Protein AF-A0A6A7C8W8-F1 (afdb_monomer_lite)

pLDDT: mean 82.22, std 13.43, range [41.53, 97.44]

Secondary structure (DSSP, 8-state):
--HHHHHHHHHHHHHHTS----------EEEEEPTTS-EEEEEE--TT---TTSTT--S-TT---SS-GGGT-SS--TT--SS-GGGSS-----TTSPPP---TT-EEEEE----------

Radius of gyration: 21.2 Å; chains: 1; bounding box: 45×36×61 Å

Sequence (121 aa):
MFSNVKALAFVSGLLRLAGPAFGYSLIDEFQVIGSNGSYIGDRSFSRGYVARIDPSFNGFSVNYQVPAGESGRIQIYSSDLLCHPSQHASNYTNPSYPMLQAQSGSCVAMKHLENGHVTMP

InterPro domains:
  IPR055915 Domain of unknown function DUF7492 [PF24320] (23-121)

Structure (mmCIF, N/CA/C/O backbone):
data_AF-A0A6A7C8W8-F1
#
_entry.id   AF-A0A6A7C8W8-F1
#
loop_
_atom_site.group_PDB
_atom_site.id
_atom_site.type_symbol
_atom_site.label_atom_id
_atom_site.label_alt_id
_atom_site.label_comp_id
_atom_site.label_asym_id
_atom_site.label_entity_id
_atom_site.label_seq_id
_atom_site.pdbx_PDB_ins_code
_atom_site.Cartn_x
_atom_site.Cartn_y
_atom_site.Cartn_z
_atom_site.occupancy
_atom_site.B_iso_or_equiv
_atom_site.auth_seq_id
_atom_site.auth_comp_id
_atom_site.auth_asym_id
_atom_site.auth_atom_id
_atom_site.pdbx_PDB_model_num
ATOM 1 N N . MET A 1 1 ? -34.245 -19.521 -41.569 1.00 51.06 1 MET A N 1
ATOM 2 C CA . MET A 1 1 ? -33.373 -20.199 -40.579 1.00 51.06 1 MET A CA 1
ATOM 3 C C . MET A 1 1 ? -31.905 -19.718 -40.577 1.00 51.06 1 MET A C 1
ATOM 5 O O . MET A 1 1 ? -31.193 -20.033 -39.638 1.00 51.06 1 MET A O 1
ATOM 9 N N . PHE A 1 2 ? -31.447 -18.902 -41.546 1.00 52.72 2 PHE A N 1
ATOM 10 C CA . PHE A 1 2 ? -30.033 -18.477 -41.685 1.00 52.72 2 PHE A CA 1
ATOM 11 C C . PHE A 1 2 ? -29.627 -17.161 -40.979 1.00 52.72 2 PHE A C 1
ATOM 13 O O . PHE A 1 2 ? -28.448 -16.817 -40.966 1.00 52.72 2 PHE A O 1
ATOM 20 N N . SER A 1 3 ? -30.573 -16.406 -40.408 1.00 63.66 3 SER A N 1
ATOM 21 C CA . SER A 1 3 ? -30.304 -15.081 -39.810 1.00 63.66 3 SER A CA 1
ATOM 22 C C . SER A 1 3 ? -29.621 -15.176 -38.436 1.00 63.66 3 SER A C 1
ATOM 24 O O . SER A 1 3 ? -28.643 -14.476 -38.175 1.00 63.66 3 SER A O 1
ATOM 26 N N . ASN A 1 4 ? -30.048 -16.129 -37.603 1.00 64.38 4 ASN A N 1
ATOM 27 C CA . ASN A 1 4 ? -29.568 -16.254 -36.223 1.00 64.38 4 ASN A CA 1
ATOM 28 C C . ASN A 1 4 ? -28.097 -16.690 -36.134 1.00 64.38 4 ASN A C 1
ATOM 30 O O . ASN A 1 4 ? -27.386 -16.254 -35.237 1.00 64.38 4 ASN A O 1
ATOM 34 N N . VAL A 1 5 ? -27.612 -17.495 -37.086 1.00 70.44 5 VAL A N 1
ATOM 35 C CA . VAL A 1 5 ? -26.221 -17.988 -37.092 1.00 70.44 5 VAL A CA 1
ATOM 36 C C . VAL A 1 5 ? -25.227 -16.860 -37.392 1.00 70.44 5 VAL A C 1
ATOM 38 O O . VAL A 1 5 ? -24.181 -16.770 -36.755 1.00 70.44 5 VAL A O 1
ATOM 41 N N . LYS A 1 6 ? -25.567 -15.956 -38.321 1.00 74.12 6 LYS A N 1
ATOM 42 C CA . LYS A 1 6 ? -24.724 -14.798 -38.660 1.00 74.12 6 LYS A CA 1
ATOM 43 C C . LYS A 1 6 ? -24.695 -13.767 -37.532 1.00 74.12 6 LYS A C 1
ATOM 45 O O . LYS A 1 6 ? -23.632 -13.236 -37.228 1.00 74.12 6 LYS A O 1
ATOM 50 N N . ALA A 1 7 ? -25.840 -13.534 -36.891 1.00 74.81 7 ALA A N 1
ATOM 51 C CA . ALA A 1 7 ? -25.926 -12.673 -35.717 1.00 74.81 7 ALA A CA 1
ATOM 52 C C . ALA A 1 7 ? -25.083 -13.224 -34.554 1.00 74.81 7 ALA A C 1
ATOM 54 O O . ALA A 1 7 ? -24.310 -12.483 -33.952 1.00 74.81 7 ALA A O 1
ATOM 55 N N . LEU A 1 8 ? -25.151 -14.535 -34.295 1.00 76.31 8 LEU A N 1
ATOM 56 C CA . LEU A 1 8 ? -24.371 -15.182 -33.238 1.00 76.31 8 LEU A CA 1
ATOM 57 C C . LEU A 1 8 ? -22.857 -15.120 -33.509 1.00 76.31 8 LEU A C 1
ATOM 59 O O . LEU A 1 8 ? -22.081 -14.836 -32.599 1.00 76.31 8 LEU A O 1
ATOM 63 N N . ALA A 1 9 ? -22.435 -15.325 -34.761 1.00 79.25 9 ALA A N 1
ATOM 64 C CA . ALA A 1 9 ? -21.031 -15.214 -35.159 1.00 79.25 9 ALA A CA 1
ATOM 65 C C . ALA A 1 9 ? -20.494 -13.779 -35.012 1.00 79.25 9 ALA A C 1
ATOM 67 O O . ALA A 1 9 ? -19.377 -13.587 -34.533 1.00 79.25 9 ALA A O 1
ATOM 68 N N . PHE A 1 10 ? -21.297 -12.772 -35.368 1.00 81.44 10 PHE A N 1
ATOM 69 C CA . PHE A 1 10 ? -20.933 -11.363 -35.218 1.00 81.44 10 PHE A CA 1
ATOM 70 C C . PHE A 1 10 ? -20.806 -10.955 -33.742 1.00 81.44 10 PHE A C 1
ATOM 72 O O . PHE A 1 10 ? -19.804 -10.360 -33.350 1.00 81.44 10 PHE A O 1
ATOM 79 N N . VAL A 1 11 ? -21.766 -11.354 -32.900 1.00 81.81 11 VAL A N 1
ATOM 80 C CA . VAL A 1 11 ? -21.725 -11.108 -31.447 1.00 81.81 11 VAL A CA 1
ATOM 81 C C . VAL A 1 11 ? -20.539 -11.824 -30.795 1.00 81.81 11 VAL A C 1
ATOM 83 O O . VAL A 1 11 ? -19.827 -11.226 -29.990 1.00 81.81 11 VAL A O 1
ATOM 86 N N . SER A 1 12 ? -20.261 -13.075 -31.179 1.00 77.88 12 SER A N 1
ATOM 87 C CA . SER A 1 12 ? -19.091 -13.800 -30.674 1.00 77.88 12 SER A CA 1
ATOM 88 C C . SER A 1 12 ? -17.768 -13.171 -31.125 1.00 77.88 12 SER A C 1
ATOM 90 O O . SER A 1 12 ? -16.796 -13.243 -30.377 1.00 77.88 12 SER A O 1
ATOM 92 N N . GLY A 1 13 ? -17.712 -12.571 -32.319 1.00 81.81 13 GLY A N 1
ATOM 93 C CA . GLY A 1 13 ? -16.548 -11.825 -32.799 1.00 81.81 13 GLY A CA 1
ATOM 94 C C . GLY A 1 13 ? -16.310 -10.541 -32.004 1.00 81.81 13 GLY A C 1
ATOM 95 O O . GLY A 1 13 ? -15.185 -10.287 -31.584 1.00 81.81 13 GLY A O 1
ATOM 96 N N . LEU A 1 14 ? -17.375 -9.784 -31.720 1.00 79.25 14 LEU A N 1
ATOM 97 C CA . LEU A 1 14 ? -17.309 -8.576 -30.890 1.00 79.25 14 LEU A CA 1
ATOM 98 C C . LEU A 1 14 ? -16.852 -8.876 -29.458 1.00 79.25 14 LEU A C 1
ATOM 100 O O . LEU A 1 14 ? -16.035 -8.141 -28.913 1.00 79.25 14 LEU A O 1
ATOM 104 N N . LEU A 1 15 ? -17.314 -9.980 -28.864 1.00 74.75 15 LEU A N 1
ATOM 105 C CA . LEU A 1 15 ? -16.935 -10.347 -27.497 1.00 74.75 15 LEU A CA 1
ATOM 106 C C . LEU A 1 15 ? -15.448 -10.725 -27.367 1.00 74.75 15 LEU A C 1
ATOM 108 O O . LEU A 1 15 ? -14.865 -10.536 -26.308 1.00 74.75 15 LEU A O 1
ATOM 112 N N . ARG A 1 16 ? -14.808 -11.202 -28.444 1.00 73.06 16 ARG A N 1
ATOM 113 C CA . ARG A 1 16 ? -13.362 -11.501 -28.460 1.00 73.06 16 ARG A CA 1
ATOM 114 C C . ARG A 1 16 ? -12.476 -10.254 -28.519 1.00 73.06 16 ARG A C 1
ATOM 116 O O . ARG A 1 16 ? -11.290 -10.363 -28.233 1.00 73.06 16 ARG A O 1
ATOM 123 N N . LEU A 1 17 ? -13.028 -9.097 -28.891 1.00 76.56 17 LEU A N 1
ATOM 124 C CA . LEU A 1 17 ? -12.310 -7.815 -28.876 1.00 76.56 17 LEU A CA 1
ATOM 125 C C . LEU A 1 17 ? -12.242 -7.205 -27.468 1.00 76.56 17 LEU A C 1
ATOM 127 O O . LEU A 1 17 ? -11.418 -6.326 -27.225 1.00 76.56 17 LEU A O 1
ATOM 131 N N . ALA A 1 18 ? -13.072 -7.677 -26.535 1.00 68.62 18 ALA A N 1
ATOM 132 C CA . ALA A 1 18 ? -12.935 -7.353 -25.124 1.00 68.62 18 ALA A CA 1
ATOM 133 C C . ALA A 1 18 ? -11.774 -8.180 -24.543 1.00 68.62 18 ALA A C 1
ATOM 135 O O . ALA A 1 18 ? -11.955 -9.317 -24.111 1.00 68.62 18 ALA A O 1
ATOM 136 N N . GLY A 1 19 ? -10.558 -7.633 -24.600 1.00 67.12 19 GLY A N 1
ATOM 137 C CA . GLY A 1 19 ? -9.393 -8.219 -23.937 1.00 67.12 19 GLY A CA 1
ATOM 138 C C . GLY A 1 19 ? -9.586 -8.322 -22.413 1.00 67.12 19 GLY A C 1
ATOM 139 O O . GLY A 1 19 ? -10.455 -7.651 -21.850 1.00 67.12 19 GLY A O 1
ATOM 140 N N . PRO A 1 20 ? -8.798 -9.161 -21.722 1.00 60.56 20 PRO A N 1
ATOM 141 C CA . PRO A 1 20 ? -8.868 -9.268 -20.270 1.00 60.56 20 PRO A CA 1
ATOM 142 C C . PRO A 1 20 ? -8.454 -7.948 -19.602 1.00 60.56 20 PRO A C 1
ATOM 144 O O . PRO A 1 20 ? -7.421 -7.373 -19.939 1.00 60.56 20 PRO A O 1
ATOM 147 N N . ALA A 1 21 ? -9.244 -7.487 -18.629 1.00 56.38 21 ALA A N 1
ATOM 148 C CA . ALA A 1 21 ? -8.878 -6.373 -17.761 1.00 56.38 21 ALA A CA 1
ATOM 149 C C . ALA A 1 21 ? -8.251 -6.919 -16.469 1.00 56.38 21 ALA A C 1
ATOM 151 O O . ALA A 1 21 ? -8.931 -7.565 -15.672 1.00 56.38 21 ALA A O 1
ATOM 152 N N . PHE A 1 22 ? -6.957 -6.672 -16.264 1.00 56.72 22 PHE A N 1
ATOM 153 C CA . PHE A 1 22 ? -6.237 -7.058 -15.049 1.00 56.72 22 PHE A CA 1
ATOM 154 C C . PHE A 1 22 ? -6.086 -5.861 -14.110 1.00 56.72 22 PHE A C 1
ATOM 156 O O . PHE A 1 22 ? -5.253 -4.985 -14.324 1.00 56.72 22 PHE A O 1
ATOM 163 N N . GLY A 1 23 ? -6.915 -5.809 -13.069 1.00 53.62 23 GLY A N 1
ATOM 164 C CA . GLY A 1 23 ? -6.821 -4.776 -12.042 1.00 53.62 23 GLY A CA 1
ATOM 165 C C . GLY A 1 23 ? -5.700 -5.075 -11.052 1.00 53.62 23 GLY A C 1
ATOM 166 O O . GLY A 1 23 ? -5.592 -6.194 -10.554 1.00 53.62 23 GLY A O 1
ATOM 167 N N . TYR A 1 24 ? -4.908 -4.060 -10.729 1.00 61.28 24 TYR A N 1
ATOM 168 C CA . TYR A 1 24 ? -4.072 -4.048 -9.537 1.00 61.28 24 TYR A CA 1
ATOM 169 C C . TYR A 1 24 ? -4.615 -2.991 -8.576 1.00 61.28 24 TYR A C 1
ATOM 171 O O . TYR A 1 24 ? -5.107 -1.940 -8.989 1.00 61.28 24 TYR A O 1
ATOM 179 N N . SER A 1 25 ? -4.563 -3.292 -7.285 1.00 59.78 25 SER A N 1
ATOM 180 C CA . SER A 1 25 ? -4.993 -2.388 -6.223 1.00 59.78 25 SER A CA 1
ATOM 181 C C . SER A 1 25 ? -3.804 -2.093 -5.324 1.00 59.78 25 SER A C 1
ATOM 183 O O . SER A 1 25 ? -3.231 -3.011 -4.736 1.00 59.78 25 SER A O 1
ATOM 185 N N . LEU A 1 26 ? -3.447 -0.819 -5.208 1.00 72.94 26 LEU A N 1
ATOM 186 C CA . LEU A 1 26 ? -2.480 -0.333 -4.232 1.00 72.94 26 LEU A CA 1
ATOM 187 C C . LEU A 1 26 ? -3.252 0.376 -3.124 1.00 72.94 26 LEU A C 1
ATOM 189 O O . LEU A 1 26 ? -4.052 1.270 -3.399 1.00 72.94 26 LEU A O 1
ATOM 193 N N . ILE A 1 27 ? -3.042 -0.053 -1.882 1.00 81.19 27 ILE A N 1
ATOM 194 C CA . ILE A 1 27 ? -3.572 0.668 -0.728 1.00 81.19 27 ILE A CA 1
ATOM 195 C C . ILE A 1 27 ? -2.606 1.809 -0.437 1.00 81.19 27 ILE A C 1
ATOM 197 O O . ILE A 1 27 ? -1.453 1.569 -0.079 1.00 81.19 27 ILE A O 1
ATOM 201 N N . ASP A 1 28 ? -3.078 3.039 -0.588 1.00 85.31 28 ASP A N 1
ATOM 202 C CA . ASP A 1 28 ? -2.266 4.230 -0.357 1.00 85.31 28 ASP A CA 1
ATOM 203 C C . ASP A 1 28 ? -2.335 4.681 1.103 1.00 85.31 28 ASP A C 1
ATOM 205 O O . ASP A 1 28 ? -1.352 5.169 1.651 1.00 85.31 28 ASP A O 1
ATOM 209 N N . GLU A 1 29 ? -3.494 4.533 1.746 1.00 91.50 29 GLU A N 1
ATOM 210 C CA . GLU A 1 29 ? -3.751 5.142 3.050 1.00 91.50 29 GLU A CA 1
ATOM 211 C C . GLU A 1 29 ? -4.694 4.274 3.892 1.00 91.50 29 GLU A C 1
ATOM 213 O O . GLU A 1 29 ? -5.660 3.696 3.387 1.00 91.50 29 GLU A O 1
ATOM 218 N N . PHE A 1 30 ? -4.422 4.210 5.194 1.00 94.88 30 PHE A N 1
ATOM 219 C CA . PHE A 1 30 ? -5.230 3.513 6.188 1.00 94.88 30 PHE A CA 1
ATOM 220 C C . PHE A 1 30 ? -5.692 4.485 7.272 1.00 94.88 30 PHE A C 1
ATOM 222 O O . PHE A 1 30 ? -4.906 5.314 7.745 1.00 94.88 30 PHE A O 1
ATOM 229 N N . GLN A 1 31 ? -6.941 4.347 7.718 1.00 96.25 31 GLN A N 1
ATOM 230 C CA . GLN A 1 31 ? -7.461 5.133 8.837 1.00 96.25 31 GLN A CA 1
ATOM 231 C C . GLN A 1 31 ? -8.503 4.354 9.640 1.00 96.25 31 GLN A C 1
ATOM 233 O O . GLN A 1 31 ? -9.283 3.585 9.081 1.00 96.25 31 GLN A O 1
ATOM 238 N N . VAL A 1 32 ? -8.522 4.534 10.960 1.00 97.25 32 VAL A N 1
ATOM 239 C CA . VAL A 1 32 ? -9.489 3.860 11.834 1.00 97.25 32 VAL A CA 1
ATOM 240 C C . VAL A 1 32 ? -10.881 4.461 11.640 1.00 97.25 32 VAL A C 1
ATOM 242 O O . VAL A 1 32 ? -11.033 5.668 11.461 1.00 97.25 32 VAL A O 1
ATOM 245 N N . ILE A 1 33 ? -11.905 3.613 11.690 1.00 97.44 33 ILE A N 1
ATOM 246 C CA . ILE A 1 33 ? -13.313 4.003 11.637 1.00 97.44 33 ILE A CA 1
ATOM 247 C C . ILE A 1 33 ? -13.881 3.977 13.061 1.00 97.44 33 ILE A C 1
ATOM 249 O O . ILE A 1 33 ? -13.826 2.955 13.749 1.00 97.44 33 ILE A O 1
ATOM 253 N N . GLY A 1 34 ? -14.421 5.112 13.499 1.00 95.31 34 GLY A N 1
ATOM 254 C CA . GLY A 1 34 ? -15.103 5.276 14.777 1.00 95.31 34 GLY A CA 1
ATOM 255 C C . GLY A 1 34 ? -16.492 4.635 14.797 1.00 95.31 34 GLY A C 1
ATOM 256 O O . GLY A 1 34 ? -17.046 4.245 13.771 1.00 95.31 34 GLY A O 1
ATOM 257 N N . SER A 1 35 ? -17.098 4.560 15.982 1.00 94.25 35 SER A N 1
ATOM 258 C CA . SER A 1 35 ? -18.405 3.914 16.193 1.00 94.25 35 SER A CA 1
ATOM 259 C C . SER A 1 35 ? -19.567 4.561 15.428 1.00 94.25 35 SER A C 1
ATOM 261 O O . SER A 1 35 ? -20.579 3.912 15.185 1.00 94.25 35 SER A O 1
ATOM 263 N N . ASN A 1 36 ? -19.426 5.824 15.031 1.00 94.25 36 ASN A N 1
ATOM 264 C CA . ASN A 1 36 ? -20.384 6.573 14.215 1.00 94.25 36 ASN A CA 1
ATOM 265 C C . ASN A 1 36 ? -20.063 6.528 12.706 1.00 94.25 36 ASN A C 1
ATOM 267 O O . ASN A 1 36 ? -20.680 7.259 11.934 1.00 94.25 36 ASN A O 1
ATOM 271 N N . GLY A 1 37 ? -19.074 5.731 12.288 1.00 93.75 37 GLY A N 1
ATOM 272 C CA . GLY A 1 37 ? -18.620 5.648 10.901 1.00 93.75 37 GLY A CA 1
ATOM 273 C C . GLY A 1 37 ? -17.674 6.769 10.459 1.00 93.75 37 GLY A C 1
ATOM 274 O O . GLY A 1 37 ? -17.279 6.783 9.296 1.00 93.75 37 GLY A O 1
ATOM 275 N N . SER A 1 38 ? -17.287 7.704 11.337 1.00 95.38 38 SER A N 1
ATOM 276 C CA . SER A 1 38 ? -16.305 8.733 10.981 1.00 95.38 38 SER A CA 1
ATOM 277 C C . SER A 1 38 ? -14.887 8.172 10.980 1.00 95.38 38 SER A C 1
ATOM 279 O O . SER A 1 38 ? -14.569 7.259 11.740 1.00 95.38 38 SER A O 1
ATOM 281 N N . TYR A 1 39 ? -13.996 8.765 10.190 1.00 95.50 39 TYR A N 1
ATOM 282 C CA . TYR A 1 39 ? -12.573 8.468 10.308 1.00 95.50 39 TYR A CA 1
ATOM 283 C C . TYR A 1 39 ? -11.994 9.130 11.561 1.00 95.50 39 TYR A C 1
ATOM 285 O O . TYR A 1 39 ? -12.264 10.302 11.828 1.00 95.50 39 TYR A O 1
ATOM 293 N N . ILE A 1 40 ? -11.231 8.370 12.341 1.00 94.88 40 ILE A N 1
ATOM 294 C CA . ILE A 1 40 ? -10.594 8.814 13.582 1.00 94.88 40 ILE A CA 1
ATOM 295 C C . ILE A 1 40 ? -9.107 8.450 13.582 1.00 94.88 40 ILE A C 1
ATOM 297 O O . ILE A 1 40 ? -8.682 7.516 12.901 1.00 94.88 40 ILE A O 1
ATOM 301 N N . GLY A 1 41 ? -8.326 9.182 14.379 1.00 89.88 41 GLY A N 1
ATOM 302 C CA . GLY A 1 41 ? -6.876 9.010 14.462 1.00 89.88 41 GLY A CA 1
ATOM 303 C C . GLY A 1 41 ? -6.130 9.513 13.225 1.00 89.88 41 GLY A C 1
ATOM 304 O O . GLY A 1 41 ? -6.727 10.013 12.265 1.00 89.88 41 GLY A O 1
ATOM 305 N N . ASP A 1 42 ? -4.807 9.382 13.273 1.00 92.31 42 ASP A N 1
ATOM 306 C CA . ASP A 1 42 ? -3.934 9.797 12.182 1.00 92.31 42 ASP A CA 1
ATOM 307 C C . ASP A 1 42 ? -4.036 8.850 10.987 1.00 92.31 42 ASP A C 1
ATOM 309 O O . ASP A 1 42 ? -4.271 7.644 11.112 1.00 92.31 42 ASP A O 1
ATOM 313 N N . ARG A 1 43 ? -3.822 9.419 9.801 1.00 93.94 43 ARG A N 1
ATOM 314 C CA . ARG A 1 43 ? -3.640 8.638 8.582 1.00 93.94 43 ARG A CA 1
ATOM 315 C C . ARG A 1 43 ? -2.335 7.868 8.666 1.00 93.94 43 ARG A C 1
ATOM 317 O O . ARG A 1 43 ? -1.316 8.395 9.107 1.00 93.94 43 ARG A O 1
ATOM 324 N N . SER A 1 44 ? -2.374 6.638 8.194 1.00 94.81 44 SER A N 1
ATOM 325 C CA . SER A 1 44 ? -1.224 5.746 8.195 1.00 94.81 44 SER A CA 1
ATOM 326 C C . SER A 1 44 ? -1.013 5.125 6.828 1.00 94.81 44 SER A C 1
ATOM 328 O O . SER A 1 44 ? -1.892 5.167 5.968 1.00 94.81 44 SER A O 1
ATOM 330 N N . PHE A 1 45 ? 0.182 4.587 6.616 1.00 92.38 45 PHE A N 1
ATOM 331 C CA . PHE A 1 45 ? 0.666 4.231 5.289 1.00 92.38 45 PHE A CA 1
ATOM 332 C C . PHE A 1 45 ? 1.346 2.862 5.301 1.00 92.38 45 PHE A C 1
ATOM 334 O O . PHE A 1 45 ? 1.768 2.341 6.342 1.00 92.38 45 PHE A O 1
ATOM 341 N N . SER A 1 46 ? 1.449 2.251 4.124 1.00 89.06 46 SER A N 1
ATOM 342 C CA . SER A 1 46 ? 2.189 1.004 3.963 1.00 89.06 46 SER A CA 1
ATOM 343 C C . SER A 1 46 ? 3.683 1.229 4.194 1.00 89.06 46 SER A C 1
ATOM 345 O O . SER A 1 46 ? 4.214 2.327 4.012 1.00 89.06 46 SER A O 1
ATOM 347 N N . ARG A 1 47 ? 4.403 0.160 4.540 1.00 89.00 47 ARG A N 1
ATOM 348 C CA . ARG A 1 47 ? 5.867 0.213 4.625 1.00 89.00 47 ARG A CA 1
ATOM 349 C C . ARG A 1 47 ? 6.468 0.606 3.277 1.00 89.00 47 ARG A C 1
ATOM 351 O O . ARG A 1 47 ? 6.098 0.043 2.247 1.00 89.00 47 ARG A O 1
ATOM 358 N N . GLY A 1 48 ? 7.400 1.556 3.307 1.00 86.44 48 GLY A N 1
ATOM 359 C CA . GLY A 1 48 ? 8.057 2.070 2.105 1.00 86.44 48 GLY A CA 1
ATOM 360 C C . GLY A 1 48 ? 7.169 2.950 1.223 1.00 86.44 48 GLY A C 1
ATOM 361 O O . GLY A 1 48 ? 7.533 3.169 0.074 1.00 86.44 48 GLY A O 1
ATOM 362 N N . TYR A 1 49 ? 6.024 3.436 1.722 1.00 88.12 49 TYR A N 1
ATOM 363 C CA . TYR A 1 49 ? 5.172 4.359 0.97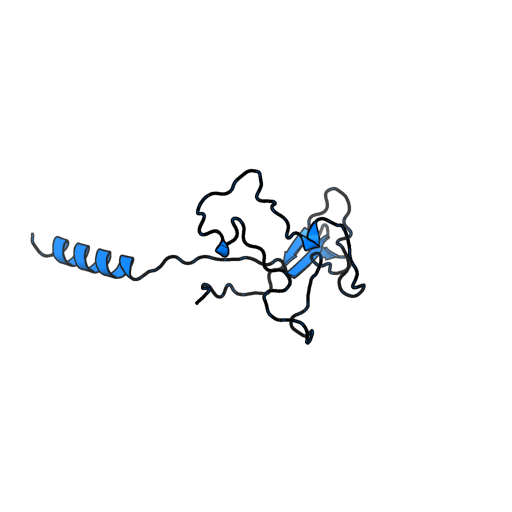3 1.00 88.12 49 TYR A CA 1
ATOM 364 C C . TYR A 1 49 ? 5.964 5.580 0.486 1.00 88.12 49 TYR A C 1
ATOM 366 O O . TYR A 1 49 ? 6.700 6.212 1.247 1.00 88.12 49 TYR A O 1
ATOM 374 N N . VAL A 1 50 ? 5.772 5.908 -0.789 1.00 87.31 50 VAL A N 1
ATOM 375 C CA . VAL A 1 50 ? 6.329 7.091 -1.443 1.00 87.31 50 VAL A CA 1
ATOM 376 C C . VAL A 1 50 ? 5.150 7.885 -1.983 1.00 87.31 50 VAL A C 1
ATOM 378 O O . VAL A 1 50 ? 4.399 7.388 -2.822 1.00 87.31 50 VAL A O 1
ATOM 381 N N . ALA A 1 51 ? 4.955 9.107 -1.488 1.00 87.00 51 ALA A N 1
ATOM 382 C CA . ALA A 1 51 ? 3.855 9.945 -1.947 1.00 87.00 51 ALA A CA 1
ATOM 383 C C . ALA A 1 51 ? 4.060 10.382 -3.399 1.00 87.00 51 ALA A C 1
ATOM 385 O O . ALA A 1 51 ? 5.175 10.647 -3.823 1.00 87.00 51 ALA A O 1
ATOM 386 N N . ARG A 1 52 ? 2.968 10.579 -4.141 1.00 84.81 52 ARG A N 1
ATOM 387 C CA . ARG A 1 52 ? 3.015 11.021 -5.551 1.00 84.81 52 ARG A CA 1
ATOM 388 C C . ARG A 1 52 ? 3.636 12.403 -5.771 1.00 84.81 52 ARG A C 1
ATOM 390 O O . ARG A 1 52 ? 4.057 12.711 -6.877 1.00 84.81 52 ARG A O 1
ATOM 397 N N . ILE A 1 53 ? 3.647 13.239 -4.735 1.00 87.00 53 ILE A N 1
ATOM 398 C CA . ILE A 1 53 ? 4.290 14.561 -4.752 1.00 87.00 53 ILE A CA 1
ATOM 399 C C . ILE A 1 53 ? 5.778 14.495 -4.388 1.00 87.00 53 ILE A C 1
ATOM 401 O O . ILE A 1 53 ? 6.471 15.505 -4.475 1.00 87.00 53 ILE A O 1
ATOM 405 N N . ASP A 1 54 ? 6.257 13.334 -3.936 1.00 87.94 54 ASP A N 1
ATOM 406 C CA . ASP A 1 54 ? 7.664 13.119 -3.635 1.00 87.94 54 ASP A CA 1
ATOM 407 C C . ASP A 1 54 ? 8.449 13.026 -4.956 1.00 87.94 54 ASP A C 1
ATOM 409 O O . ASP A 1 54 ? 8.065 12.241 -5.829 1.00 87.94 54 ASP A O 1
ATOM 413 N N . PRO A 1 55 ? 9.551 13.779 -5.132 1.00 90.62 55 PRO A N 1
ATOM 414 C CA . PRO A 1 55 ? 10.371 13.713 -6.343 1.00 90.62 55 PRO A CA 1
ATOM 415 C C . PRO A 1 55 ? 10.920 12.315 -6.663 1.00 90.62 55 PRO A C 1
ATOM 417 O O . PRO A 1 55 ? 11.305 12.058 -7.800 1.00 90.62 55 PRO A O 1
ATOM 420 N N . SER A 1 56 ? 10.980 11.416 -5.676 1.00 87.38 56 SER A N 1
ATOM 421 C CA . SER A 1 56 ? 11.415 10.027 -5.851 1.00 87.38 56 SER A CA 1
ATOM 422 C C . SER A 1 56 ? 10.308 9.076 -6.329 1.00 87.38 56 SER A C 1
ATOM 424 O O . SER A 1 56 ? 10.580 7.900 -6.586 1.00 87.38 56 SER A O 1
ATOM 426 N N . PHE A 1 57 ? 9.062 9.545 -6.466 1.00 86.31 57 PHE A N 1
ATOM 427 C CA . PHE A 1 57 ? 7.958 8.715 -6.936 1.00 86.31 57 PHE A CA 1
ATOM 428 C C . PHE A 1 57 ? 8.123 8.337 -8.413 1.00 86.31 57 PHE A C 1
ATOM 430 O O . PHE A 1 57 ? 8.112 9.192 -9.295 1.00 86.31 57 PHE A O 1
ATOM 437 N N . ASN A 1 58 ? 8.208 7.034 -8.689 1.00 84.69 58 ASN A N 1
ATOM 438 C CA . ASN A 1 58 ? 8.316 6.489 -10.046 1.00 84.69 58 ASN A CA 1
ATOM 439 C C . ASN A 1 58 ? 7.215 5.467 -10.392 1.00 84.69 58 ASN A C 1
ATOM 441 O O . ASN A 1 58 ? 7.241 4.896 -11.475 1.00 84.69 58 ASN A O 1
ATOM 445 N N . GLY A 1 59 ? 6.266 5.215 -9.482 1.00 79.25 59 GLY A N 1
ATOM 446 C CA . GLY A 1 59 ? 5.206 4.208 -9.646 1.00 79.25 59 GLY A CA 1
ATOM 447 C C . GLY A 1 59 ? 5.629 2.755 -9.383 1.00 79.25 59 GLY A C 1
ATOM 448 O O . GLY A 1 59 ? 4.773 1.881 -9.280 1.00 79.25 59 GLY A O 1
ATOM 449 N N . PHE A 1 60 ? 6.922 2.489 -9.205 1.00 79.62 60 PHE A N 1
ATOM 450 C CA . PHE A 1 60 ? 7.475 1.147 -9.004 1.00 79.62 60 PHE A CA 1
ATOM 451 C C . PHE A 1 60 ? 8.011 0.908 -7.586 1.00 79.62 60 PHE A C 1
ATOM 453 O O . PHE A 1 60 ? 8.215 -0.239 -7.206 1.00 79.62 60 PHE A O 1
ATOM 460 N N . SER A 1 61 ? 8.187 1.956 -6.772 1.00 76.00 61 SER A N 1
ATOM 461 C CA . SER A 1 61 ? 8.826 1.885 -5.443 1.00 76.00 61 SER A CA 1
ATOM 462 C C . SER A 1 61 ? 8.189 0.896 -4.455 1.00 76.00 61 SER A C 1
ATOM 464 O O . SER A 1 61 ? 8.872 0.396 -3.564 1.00 76.00 61 SER A O 1
ATOM 466 N N . VAL A 1 62 ? 6.890 0.618 -4.596 1.00 77.56 62 VAL A N 1
ATOM 467 C CA . VAL A 1 62 ? 6.140 -0.351 -3.773 1.00 77.56 62 VAL A CA 1
ATOM 468 C C . VAL A 1 62 ? 5.395 -1.383 -4.626 1.00 77.56 62 VAL A C 1
ATOM 470 O O . VAL A 1 62 ? 4.474 -2.041 -4.147 1.00 77.56 62 VAL A O 1
ATOM 473 N N . ASN A 1 63 ? 5.769 -1.516 -5.901 1.00 81.56 63 ASN A N 1
ATOM 474 C CA . ASN A 1 63 ? 5.171 -2.504 -6.788 1.00 81.56 63 ASN A CA 1
ATOM 475 C C . ASN A 1 63 ? 5.674 -3.904 -6.416 1.00 81.56 63 ASN A C 1
ATOM 477 O O . ASN A 1 63 ? 6.875 -4.117 -6.257 1.00 81.56 63 ASN A O 1
ATOM 481 N N . TYR A 1 64 ? 4.758 -4.860 -6.275 1.00 84.31 64 TYR A N 1
ATOM 482 C CA . TYR A 1 64 ? 5.122 -6.248 -6.035 1.00 84.31 64 TYR A CA 1
ATOM 483 C C . TYR A 1 64 ? 4.115 -7.199 -6.673 1.00 84.31 64 TYR A C 1
ATOM 485 O O . TYR A 1 64 ? 2.931 -7.184 -6.340 1.00 84.31 64 TYR A O 1
ATOM 493 N N . GLN A 1 65 ? 4.596 -8.020 -7.604 1.00 85.31 65 GLN A N 1
ATOM 494 C CA . GLN A 1 65 ? 3.791 -9.004 -8.322 1.00 85.31 65 GLN A CA 1
ATOM 495 C C . GLN A 1 65 ? 4.059 -10.404 -7.777 1.00 85.31 65 GLN A C 1
ATOM 497 O O . GLN A 1 65 ? 5.213 -10.794 -7.586 1.00 85.31 65 GLN A O 1
ATOM 502 N N . VAL A 1 66 ? 2.986 -11.167 -7.565 1.00 87.25 66 VAL A N 1
ATOM 503 C CA . VAL A 1 66 ? 3.042 -12.551 -7.088 1.00 87.25 66 VAL A CA 1
ATOM 504 C C . VAL A 1 66 ? 2.179 -13.436 -8.003 1.00 87.25 66 VAL A C 1
ATOM 506 O O . VAL A 1 66 ? 0.958 -13.278 -7.996 1.00 87.25 66 VAL A O 1
ATOM 509 N N . PRO A 1 67 ? 2.766 -14.364 -8.787 1.00 88.00 67 PRO A N 1
ATOM 510 C CA . PRO A 1 67 ? 4.205 -14.570 -8.970 1.00 88.00 67 PRO A CA 1
ATOM 511 C C . PRO A 1 67 ? 4.851 -13.376 -9.691 1.00 88.00 67 PRO A C 1
ATOM 513 O O . PRO A 1 67 ? 4.174 -12.630 -10.396 1.00 88.00 67 PRO A O 1
ATOM 516 N N . ALA A 1 68 ? 6.163 -13.188 -9.524 1.00 85.62 68 ALA A N 1
ATOM 517 C CA . ALA A 1 68 ? 6.874 -12.096 -10.191 1.00 85.62 68 ALA A CA 1
ATOM 518 C C . ALA A 1 68 ? 6.668 -12.173 -11.714 1.00 85.62 68 ALA A C 1
ATOM 520 O O . ALA A 1 68 ? 6.906 -13.235 -12.297 1.00 85.62 68 ALA A O 1
ATOM 521 N N . GLY A 1 69 ? 6.261 -11.076 -12.361 1.00 82.00 69 GLY A N 1
ATOM 522 C CA . GLY A 1 69 ? 5.967 -11.065 -13.800 1.00 82.00 69 GLY A CA 1
ATOM 523 C C . GLY A 1 69 ? 7.146 -11.533 -14.656 1.00 82.00 69 GLY A C 1
ATOM 524 O O . GLY A 1 69 ? 6.969 -12.323 -15.580 1.00 82.00 69 GLY A O 1
ATOM 525 N N . GLU A 1 70 ? 8.368 -11.160 -14.264 1.00 84.38 70 GLU A N 1
ATOM 526 C CA . GLU A 1 70 ? 9.621 -11.588 -14.906 1.00 84.38 70 GLU A CA 1
ATOM 527 C C . GLU A 1 70 ? 9.829 -13.109 -14.896 1.00 84.38 70 GLU A C 1
ATOM 529 O O . GLU A 1 70 ? 10.558 -13.645 -15.725 1.00 84.38 70 GLU A O 1
ATOM 534 N N . SER A 1 71 ? 9.180 -13.829 -13.976 1.00 87.94 71 SER A N 1
ATOM 535 C CA . SER A 1 71 ? 9.304 -15.284 -13.907 1.00 87.94 71 SER A CA 1
ATOM 536 C C . SER A 1 71 ? 8.530 -16.012 -15.008 1.00 87.94 71 SER A C 1
ATOM 538 O O . SER A 1 71 ? 8.745 -17.207 -15.200 1.00 87.94 71 SER A O 1
ATOM 540 N N . GLY A 1 72 ? 7.596 -15.337 -15.695 1.00 87.25 72 GLY A N 1
ATOM 541 C CA . GLY A 1 72 ? 6.718 -15.948 -16.701 1.00 87.25 72 GLY A CA 1
ATOM 542 C C . GLY A 1 72 ? 5.791 -17.038 -16.147 1.00 87.25 72 GLY A C 1
ATOM 543 O O . GLY A 1 72 ? 5.143 -17.758 -16.907 1.00 87.25 72 GLY A O 1
ATOM 544 N N . ARG A 1 73 ? 5.735 -17.196 -14.820 1.00 90.00 73 ARG A N 1
ATOM 545 C CA . ARG A 1 73 ? 4.928 -18.219 -14.162 1.00 90.00 73 ARG A CA 1
ATOM 546 C C . ARG A 1 73 ? 3.485 -17.764 -14.060 1.00 90.00 73 ARG A C 1
ATOM 548 O O . ARG A 1 73 ? 3.196 -16.616 -13.752 1.00 90.00 73 ARG A O 1
ATOM 555 N N . ILE A 1 74 ? 2.587 -18.726 -14.216 1.00 86.44 74 ILE A N 1
ATOM 556 C CA . ILE A 1 74 ? 1.148 -18.546 -13.983 1.00 86.44 74 ILE A CA 1
ATOM 557 C C . ILE A 1 74 ? 0.693 -19.153 -12.646 1.00 86.44 74 ILE A C 1
ATOM 559 O O . ILE A 1 74 ? -0.484 -19.090 -12.309 1.00 86.44 74 ILE A O 1
ATOM 563 N N . GLN A 1 75 ? 1.612 -19.776 -11.899 1.00 90.62 75 GLN A N 1
ATOM 564 C CA . GLN A 1 75 ? 1.344 -20.437 -10.622 1.00 90.62 75 GLN A CA 1
ATOM 565 C C . GLN A 1 75 ? 2.163 -19.802 -9.497 1.00 90.62 75 GLN A C 1
ATOM 567 O O . GLN A 1 75 ? 3.339 -19.472 -9.681 1.00 90.62 75 GLN A O 1
ATOM 572 N N . ILE A 1 76 ? 1.523 -19.687 -8.334 1.00 92.25 76 ILE A N 1
ATOM 573 C CA . ILE A 1 76 ? 2.130 -19.284 -7.063 1.00 92.25 76 ILE A CA 1
ATOM 574 C C . ILE A 1 76 ? 2.646 -20.543 -6.358 1.00 92.25 76 ILE A C 1
ATOM 576 O O . ILE A 1 76 ? 1.934 -21.544 -6.270 1.00 92.25 76 ILE A O 1
ATOM 580 N N . TYR A 1 77 ? 3.867 -20.485 -5.838 1.00 92.38 77 TYR A N 1
ATOM 581 C CA . TYR A 1 77 ? 4.485 -21.536 -5.032 1.00 92.38 77 TYR A CA 1
ATOM 582 C 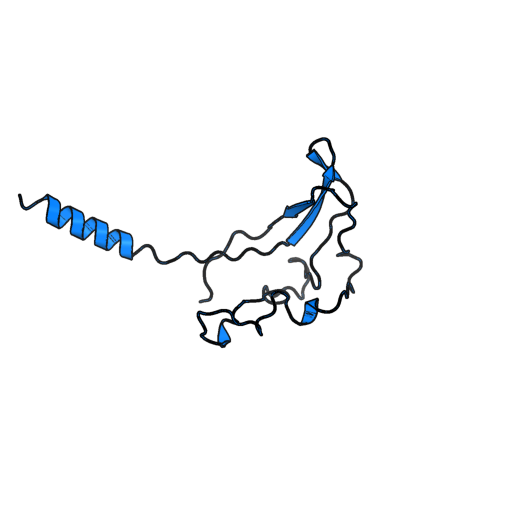C . TYR A 1 77 ? 4.677 -21.081 -3.586 1.00 92.38 77 TYR A C 1
ATOM 584 O O . TYR A 1 77 ? 4.606 -19.899 -3.271 1.00 92.38 77 TYR A O 1
ATOM 592 N N . SER A 1 78 ? 4.990 -22.017 -2.690 1.00 93.31 78 SER A N 1
ATOM 593 C CA . SER A 1 78 ? 5.241 -21.713 -1.274 1.00 93.31 78 SER A CA 1
ATOM 594 C C . SER A 1 78 ? 6.441 -20.787 -1.035 1.00 93.31 78 SER A C 1
ATOM 596 O O . SER A 1 78 ? 6.575 -20.230 0.049 1.00 93.31 78 SER A O 1
ATOM 598 N N . SER A 1 79 ? 7.329 -20.641 -2.020 1.00 91.50 79 SER A N 1
ATOM 599 C CA . SER A 1 79 ? 8.450 -19.698 -1.991 1.00 91.50 79 SER A CA 1
ATOM 600 C C . SER A 1 79 ? 8.050 -18.261 -2.336 1.00 91.50 79 SER A C 1
ATOM 602 O O . SER A 1 79 ? 8.832 -17.346 -2.090 1.00 91.50 79 SER A O 1
ATOM 604 N N . ASP A 1 80 ? 6.872 -18.052 -2.927 1.00 91.44 80 ASP A N 1
ATOM 605 C CA . ASP A 1 80 ? 6.368 -16.723 -3.250 1.00 91.44 80 ASP A CA 1
ATOM 606 C C . ASP A 1 80 ? 5.769 -16.086 -1.995 1.00 91.44 80 ASP A C 1
ATOM 608 O O . ASP A 1 80 ? 4.661 -16.406 -1.560 1.00 91.44 80 ASP A O 1
ATOM 612 N N . LEU A 1 81 ? 6.529 -15.183 -1.387 1.00 90.62 81 LEU A N 1
ATOM 613 C CA . LEU A 1 81 ? 6.065 -14.436 -0.227 1.00 90.62 81 LEU A CA 1
ATOM 614 C C . LEU A 1 81 ? 5.063 -13.369 -0.670 1.00 90.62 81 LEU A C 1
ATOM 616 O O . LEU A 1 81 ? 5.185 -12.815 -1.753 1.00 90.62 81 LEU A O 1
ATOM 620 N N . LEU A 1 82 ? 4.069 -13.074 0.170 1.00 86.88 82 LEU A N 1
ATOM 621 C CA . LEU A 1 82 ? 3.030 -12.088 -0.157 1.00 86.88 82 LEU A CA 1
ATOM 622 C C . LEU A 1 82 ? 3.557 -10.645 -0.109 1.00 86.88 82 LEU A C 1
ATOM 624 O O . LEU A 1 82 ? 3.108 -9.782 -0.856 1.00 86.88 82 LEU A O 1
ATOM 628 N N . CYS A 1 83 ? 4.498 -10.380 0.797 1.00 86.19 83 CYS A N 1
ATOM 629 C CA . CYS A 1 83 ? 5.045 -9.048 1.025 1.00 86.19 83 CYS A CA 1
ATOM 630 C C . CYS A 1 83 ? 6.270 -8.802 0.144 1.00 86.19 83 CYS A C 1
ATOM 632 O O . CYS A 1 83 ? 7.116 -9.689 0.000 1.00 86.19 83 CYS A O 1
ATOM 634 N N . HIS A 1 84 ? 6.431 -7.566 -0.327 1.00 86.06 84 HIS A N 1
ATOM 635 C CA . HIS A 1 84 ? 7.653 -7.138 -1.000 1.00 86.06 84 HIS A CA 1
ATOM 636 C C . HIS A 1 84 ? 8.877 -7.367 -0.082 1.00 86.06 84 HIS A C 1
ATOM 638 O O . HIS A 1 84 ? 8.769 -7.108 1.122 1.00 86.06 84 HIS A O 1
ATOM 644 N N . PRO A 1 85 ? 10.049 -7.805 -0.589 1.00 87.69 85 PRO A N 1
ATOM 645 C CA . PRO A 1 85 ? 11.234 -8.069 0.237 1.00 87.69 85 PRO A CA 1
ATOM 646 C C . PRO A 1 85 ? 11.648 -6.908 1.154 1.00 87.69 85 PRO A C 1
ATOM 648 O O . PRO A 1 85 ? 11.987 -7.118 2.317 1.00 87.69 85 PRO A O 1
ATOM 651 N N . SER A 1 86 ? 11.535 -5.661 0.682 1.00 84.81 86 SER A N 1
ATOM 652 C CA . SER A 1 86 ? 11.813 -4.465 1.503 1.00 84.81 86 SER A CA 1
ATOM 653 C C . SER A 1 86 ? 10.823 -4.246 2.660 1.00 84.81 86 SER A C 1
ATOM 655 O O . SER A 1 86 ? 11.075 -3.422 3.534 1.00 84.81 86 SER A O 1
ATOM 657 N N . GLN A 1 87 ? 9.705 -4.976 2.689 1.00 87.62 87 GLN A N 1
ATOM 658 C CA . GLN A 1 87 ? 8.638 -4.864 3.686 1.00 87.62 87 GLN A CA 1
ATOM 659 C C . GLN A 1 87 ? 8.616 -6.034 4.680 1.00 87.62 87 GLN A C 1
ATOM 661 O O . GLN A 1 87 ? 7.708 -6.091 5.516 1.00 87.62 87 GLN A O 1
ATOM 666 N N . HIS A 1 88 ? 9.569 -6.972 4.603 1.00 88.12 88 HIS A N 1
ATOM 667 C CA . HIS A 1 88 ? 9.662 -8.105 5.538 1.00 88.12 88 HIS A CA 1
ATOM 668 C C . HIS A 1 88 ? 10.127 -7.667 6.927 1.00 88.12 88 HIS A C 1
ATOM 670 O O . HIS A 1 88 ? 9.700 -8.231 7.930 1.0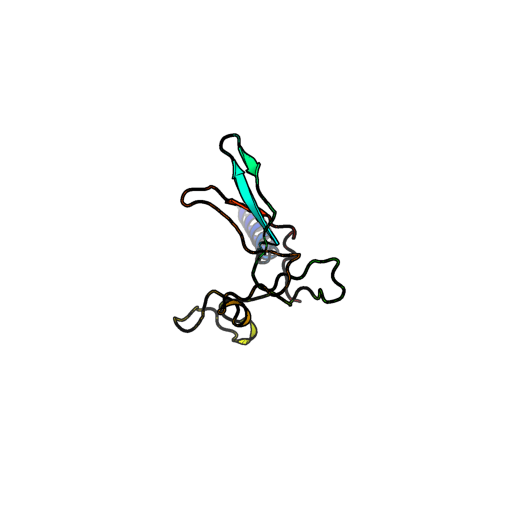0 88.12 88 HIS A O 1
ATOM 676 N N . ALA A 1 89 ? 10.948 -6.619 6.991 1.00 87.06 89 ALA A N 1
ATOM 677 C CA . ALA A 1 89 ? 11.287 -5.946 8.235 1.00 87.06 89 ALA A CA 1
ATOM 678 C C . ALA A 1 89 ? 10.271 -4.836 8.537 1.00 87.06 89 ALA A C 1
ATOM 680 O O . ALA A 1 89 ? 9.850 -4.093 7.647 1.00 87.06 89 ALA A O 1
ATOM 681 N N . SER A 1 90 ? 9.902 -4.682 9.810 1.00 81.69 90 SER A N 1
ATOM 682 C CA . SER A 1 90 ? 8.992 -3.622 10.260 1.00 81.69 90 SER A CA 1
ATOM 683 C C . SER A 1 90 ? 9.708 -2.273 10.389 1.00 81.69 90 SER A C 1
ATOM 685 O O . SER A 1 90 ? 9.787 -1.705 11.477 1.00 81.69 90 SER A O 1
ATOM 687 N N . ASN A 1 91 ? 10.259 -1.766 9.286 1.00 82.38 91 ASN A N 1
ATOM 688 C CA . ASN A 1 91 ? 10.993 -0.507 9.267 1.00 82.38 91 ASN A CA 1
ATOM 689 C C . ASN A 1 91 ? 10.134 0.627 8.685 1.00 82.38 91 ASN A C 1
ATOM 691 O O . ASN A 1 91 ? 9.846 0.648 7.488 1.00 82.38 91 ASN A O 1
ATOM 695 N N . TYR A 1 92 ? 9.732 1.564 9.541 1.00 87.50 92 TYR A N 1
ATOM 696 C CA . TYR A 1 92 ? 9.066 2.810 9.162 1.00 87.50 92 TYR A CA 1
ATOM 697 C C . TYR A 1 92 ? 10.058 3.959 9.342 1.00 87.50 92 TYR A C 1
ATOM 699 O O . TYR A 1 92 ? 10.179 4.527 10.422 1.00 87.50 92 TYR A O 1
ATOM 707 N N . THR A 1 93 ? 10.811 4.264 8.286 1.00 82.56 93 THR A N 1
ATOM 708 C CA . THR A 1 93 ? 11.886 5.269 8.330 1.00 82.56 93 THR A CA 1
ATO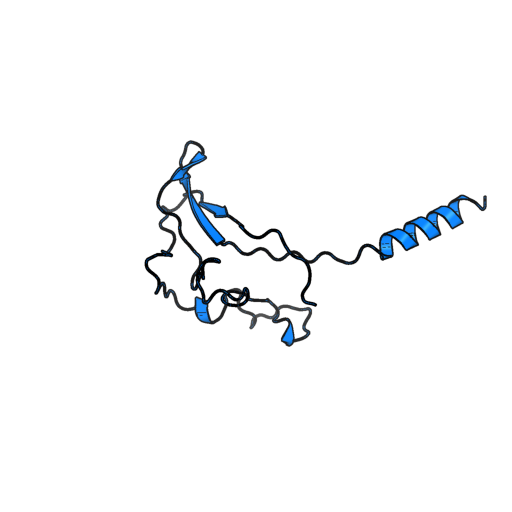M 709 C C . THR A 1 93 ? 11.395 6.698 8.121 1.00 82.56 93 THR A C 1
ATOM 711 O O . THR A 1 93 ? 12.080 7.634 8.525 1.00 82.56 93 THR A O 1
ATOM 714 N N . ASN A 1 94 ? 10.228 6.883 7.495 1.00 87.06 94 ASN A N 1
ATOM 715 C CA . ASN A 1 94 ? 9.667 8.200 7.220 1.00 87.06 94 ASN A CA 1
ATOM 716 C C . ASN A 1 94 ? 8.588 8.557 8.263 1.00 87.06 94 ASN A C 1
ATOM 718 O O . ASN A 1 94 ? 7.500 7.979 8.220 1.00 87.06 94 ASN A O 1
ATOM 722 N N . PRO A 1 95 ? 8.840 9.520 9.171 1.00 88.38 95 PRO A N 1
ATOM 723 C CA . PRO A 1 95 ? 7.873 9.899 10.201 1.00 88.38 95 PRO A CA 1
ATOM 724 C C . PRO A 1 95 ? 6.617 10.576 9.634 1.00 88.38 95 PRO A C 1
ATOM 726 O O . PRO A 1 95 ? 5.587 10.585 10.301 1.00 88.38 95 PRO A O 1
ATOM 729 N N . SER A 1 96 ? 6.664 11.115 8.411 1.00 90.00 96 SER A N 1
ATOM 730 C CA . SER A 1 96 ? 5.487 11.671 7.732 1.00 90.00 96 SER A CA 1
ATOM 731 C C . SER A 1 96 ? 4.503 10.595 7.266 1.00 90.00 96 SER A C 1
ATOM 733 O O . SER A 1 96 ? 3.350 10.918 6.986 1.00 90.00 96 SER A O 1
ATOM 735 N N . TYR A 1 97 ? 4.935 9.330 7.203 1.00 91.06 97 TYR A N 1
ATOM 736 C CA . TYR A 1 97 ? 4.128 8.195 6.758 1.00 91.06 97 TYR A CA 1
ATOM 737 C C . TYR A 1 97 ? 4.105 7.093 7.829 1.00 91.06 97 TYR A C 1
ATOM 739 O O . TYR A 1 97 ? 4.737 6.045 7.662 1.00 91.06 97 TYR A O 1
ATOM 747 N N . PRO A 1 98 ? 3.419 7.325 8.963 1.00 92.81 98 PRO A N 1
ATOM 748 C CA . PRO A 1 98 ? 3.494 6.441 10.117 1.00 92.81 98 PRO A CA 1
ATOM 749 C C . PRO A 1 98 ? 2.750 5.116 9.911 1.00 92.81 98 PRO A C 1
ATOM 751 O O . PRO A 1 98 ? 1.865 4.973 9.061 1.00 92.81 98 PRO A O 1
ATOM 754 N N . MET A 1 99 ? 3.098 4.148 10.759 1.00 92.94 99 MET A N 1
ATOM 755 C CA . MET A 1 99 ? 2.383 2.882 10.900 1.00 92.94 99 MET A CA 1
ATOM 756 C C . MET A 1 99 ? 0.992 3.099 11.505 1.00 92.94 99 MET A C 1
ATOM 758 O O . MET A 1 99 ? 0.819 3.938 12.390 1.00 92.94 99 MET A O 1
ATOM 762 N N . LEU A 1 100 ? 0.025 2.287 11.077 1.00 93.88 100 LEU A N 1
ATOM 763 C CA . LEU A 1 100 ? -1.325 2.269 11.635 1.00 93.88 100 LEU A CA 1
ATOM 764 C C . LEU A 1 100 ? -1.301 2.004 13.145 1.00 93.88 100 LEU A C 1
ATOM 766 O O . LEU A 1 100 ? -0.698 1.035 13.606 1.00 93.88 100 LEU A O 1
ATOM 770 N N . GLN A 1 101 ? -2.017 2.842 13.893 1.00 93.50 101 GLN A N 1
ATOM 771 C CA . GLN A 1 101 ? -2.304 2.650 15.312 1.00 93.50 101 GLN A CA 1
ATOM 772 C C . GLN A 1 101 ? -3.797 2.366 15.463 1.00 93.50 101 GLN A C 1
ATOM 774 O O . GLN A 1 101 ? -4.630 3.232 15.198 1.00 93.50 101 GLN A O 1
ATOM 779 N N . ALA A 1 102 ? -4.141 1.143 15.857 1.00 94.56 102 ALA A N 1
ATOM 780 C CA . ALA A 1 102 ? -5.523 0.707 16.004 1.00 94.56 102 ALA A CA 1
ATOM 781 C C . ALA A 1 102 ? -5.668 -0.215 17.217 1.00 94.56 102 ALA A C 1
ATOM 783 O O . ALA A 1 102 ? -4.779 -1.014 17.515 1.00 94.56 102 ALA A O 1
ATOM 784 N N . GLN A 1 103 ? -6.802 -0.116 17.910 1.00 94.56 103 GLN A N 1
ATOM 785 C CA . GLN A 1 103 ? -7.140 -1.050 18.975 1.00 94.56 103 GLN A CA 1
ATOM 786 C C . GLN A 1 103 ? -7.594 -2.383 18.365 1.00 94.56 103 GLN A C 1
ATOM 788 O O . GLN A 1 103 ? -8.161 -2.433 17.273 1.00 94.56 103 GLN A O 1
ATOM 793 N N . SER A 1 104 ? -7.366 -3.486 19.081 1.00 95.00 104 SER A N 1
ATOM 794 C CA . SER A 1 104 ? -7.919 -4.778 18.672 1.00 95.00 104 SER A CA 1
ATOM 795 C C . SER A 1 104 ? -9.446 -4.693 18.547 1.00 95.00 104 SER A C 1
ATOM 797 O O . SER A 1 104 ? -10.116 -4.166 19.437 1.00 95.00 104 SER A O 1
ATOM 799 N N . GLY A 1 105 ? -9.985 -5.181 17.428 1.00 94.38 105 GLY A N 1
ATOM 800 C CA . GLY A 1 105 ? -11.410 -5.089 17.090 1.00 94.38 105 GLY A CA 1
ATOM 801 C C . GLY A 1 105 ? -11.838 -3.794 16.386 1.00 94.38 105 GLY A C 1
ATOM 802 O O . GLY A 1 105 ? -13.000 -3.685 15.999 1.00 94.38 105 GLY A O 1
ATOM 803 N N . SER A 1 106 ? -10.943 -2.820 16.184 1.00 94.75 106 SER A N 1
ATOM 804 C CA . SER A 1 106 ? -11.253 -1.616 15.405 1.00 94.75 106 SER A CA 1
ATOM 805 C C . SER A 1 106 ? -11.496 -1.931 13.926 1.00 94.75 106 SER A C 1
ATOM 807 O O . SER A 1 106 ? -10.807 -2.752 13.324 1.00 94.75 106 SER A O 1
ATOM 809 N N . CYS A 1 107 ? -12.440 -1.214 13.316 1.00 96.00 107 CYS A N 1
ATOM 810 C CA . CYS A 1 107 ? -12.603 -1.196 11.865 1.00 96.00 107 CYS A CA 1
ATOM 811 C C . CYS A 1 107 ? -11.586 -0.232 11.242 1.00 96.00 107 CYS A C 1
ATOM 813 O O . CYS A 1 107 ? -11.348 0.849 11.779 1.00 96.00 107 CYS A O 1
ATOM 815 N N . VAL A 1 108 ? -10.995 -0.607 10.107 1.00 96.56 108 VAL A N 1
ATOM 816 C CA . VAL A 1 108 ? -9.982 0.195 9.406 1.00 96.56 108 VAL A CA 1
ATOM 817 C C . VAL A 1 108 ? -10.413 0.375 7.958 1.00 96.56 108 VAL A C 1
ATOM 819 O O . VAL A 1 108 ? -10.713 -0.594 7.263 1.00 96.56 108 VAL A O 1
ATOM 822 N N . ALA A 1 109 ? -10.438 1.621 7.504 1.00 95.25 109 ALA A N 1
ATOM 823 C CA . ALA A 1 109 ? -10.637 1.969 6.112 1.00 95.25 109 ALA A CA 1
ATOM 824 C C . ALA A 1 109 ? -9.322 1.837 5.345 1.00 95.25 109 ALA A C 1
ATOM 826 O O . ALA A 1 109 ? -8.286 2.318 5.802 1.00 95.25 109 ALA A O 1
ATOM 827 N N . MET A 1 110 ? -9.390 1.218 4.168 1.00 92.75 110 MET A N 1
ATOM 828 C CA . MET A 1 110 ? -8.283 1.112 3.218 1.00 92.75 110 MET A CA 1
ATOM 829 C C . MET A 1 110 ? -8.620 1.935 1.983 1.00 92.75 110 MET A C 1
ATOM 831 O O . MET A 1 110 ? -9.541 1.606 1.230 1.00 92.75 110 MET A O 1
ATOM 835 N N . LYS A 1 111 ? -7.890 3.027 1.785 1.00 88.88 111 LYS A N 1
ATOM 836 C CA . LYS A 1 111 ? -8.115 3.962 0.691 1.00 88.88 111 LYS A CA 1
ATOM 837 C C . LYS A 1 111 ? -7.176 3.647 -0.466 1.00 88.88 111 LYS A C 1
ATOM 839 O O . LYS A 1 111 ? -5.966 3.539 -0.287 1.00 88.88 111 LYS A O 1
ATOM 844 N N . HIS A 1 112 ? -7.765 3.558 -1.648 1.00 83.88 112 HIS A N 1
ATOM 845 C CA . HIS A 1 112 ? -7.064 3.377 -2.911 1.00 83.88 112 HIS A CA 1
ATOM 846 C C . HIS A 1 112 ? -7.192 4.690 -3.681 1.00 83.88 112 HIS A C 1
ATOM 848 O O . HIS A 1 112 ? -8.307 5.161 -3.914 1.00 83.88 112 HIS A O 1
ATOM 854 N N . LEU A 1 113 ? -6.067 5.329 -3.990 1.00 76.44 113 LEU A N 1
ATOM 855 C CA . LEU A 1 113 ? -6.020 6.625 -4.671 1.00 76.44 113 LEU A CA 1
ATOM 856 C C . LEU A 1 113 ? -5.709 6.493 -6.162 1.00 76.44 113 LEU A C 1
ATOM 858 O O . LEU A 1 113 ? -5.767 7.488 -6.884 1.00 76.44 113 LEU A O 1
ATOM 862 N N . GLU A 1 114 ? -5.399 5.287 -6.634 1.00 70.00 114 GLU A N 1
ATOM 863 C CA . GLU A 1 114 ? -5.226 5.013 -8.054 1.00 70.00 114 GLU A CA 1
ATOM 864 C C . GLU A 1 114 ? -6.491 4.434 -8.692 1.00 70.00 114 GLU A C 1
ATOM 866 O O . GLU A 1 114 ? -7.031 3.419 -8.252 1.00 70.00 114 GLU A O 1
ATOM 871 N N . ASN A 1 115 ? -6.916 5.059 -9.791 1.00 52.72 115 ASN A N 1
ATOM 872 C CA . ASN A 1 115 ? -7.810 4.442 -10.761 1.00 52.72 115 ASN A CA 1
ATOM 873 C C . ASN A 1 115 ? -6.981 3.486 -11.619 1.00 52.72 115 ASN A C 1
ATOM 875 O O . ASN A 1 115 ? -6.100 3.944 -12.343 1.00 52.72 115 ASN A O 1
ATOM 879 N N . GLY A 1 116 ? -7.266 2.185 -11.526 1.00 50.38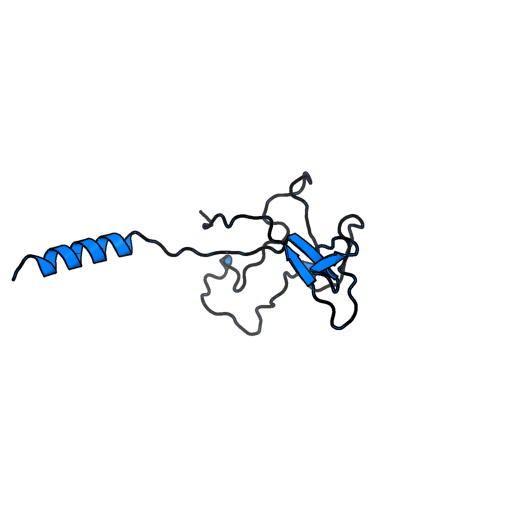 116 GLY A N 1
ATOM 880 C CA . GLY A 1 116 ? -6.521 1.117 -12.192 1.00 50.38 116 GLY A CA 1
ATOM 881 C C . GLY A 1 116 ? -6.249 1.391 -13.669 1.00 50.38 116 GLY A C 1
ATOM 882 O O . GLY A 1 116 ? -7.125 1.186 -14.510 1.00 50.38 116 GLY A O 1
ATOM 883 N N . HIS A 1 117 ? -5.031 1.830 -13.991 1.00 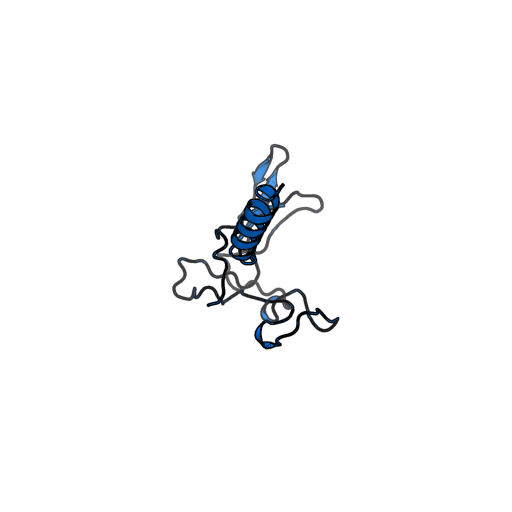47.84 117 HIS A N 1
ATOM 884 C CA . HIS A 1 117 ? -4.570 1.882 -15.368 1.00 47.84 117 HIS A CA 1
ATOM 885 C C . HIS A 1 117 ? -4.069 0.496 -15.765 1.00 47.84 117 HIS A C 1
ATOM 887 O O . HIS A 1 117 ? -3.035 0.012 -15.331 1.00 47.84 117 HIS A O 1
ATOM 893 N N . VAL A 1 118 ? -4.878 -0.173 -16.570 1.00 49.88 118 VAL A N 1
ATOM 894 C CA . VAL A 1 118 ? -4.872 -1.618 -16.772 1.00 49.88 118 VAL A CA 1
ATOM 895 C C . VAL A 1 118 ? -3.973 -2.013 -17.946 1.00 49.88 118 VAL A C 1
ATOM 897 O O . VAL A 1 118 ? -4.507 -2.456 -18.946 1.00 49.88 118 VAL A O 1
ATOM 900 N N . THR A 1 119 ? -2.650 -1.849 -17.874 1.00 47.50 119 THR A N 1
ATOM 901 C CA . THR A 1 119 ? -1.693 -2.644 -18.684 1.00 47.50 119 THR A CA 1
ATOM 902 C C . THR A 1 119 ? -0.255 -2.220 -18.412 1.00 47.50 119 THR A C 1
ATOM 904 O O . THR A 1 119 ? 0.080 -1.042 -18.503 1.00 47.50 119 THR A O 1
ATOM 907 N N . MET A 1 120 ? 0.612 -3.201 -18.167 1.00 45.94 120 MET A N 1
ATOM 908 C CA . MET A 1 120 ? 2.030 -3.075 -18.507 1.00 45.94 120 MET A CA 1
ATOM 909 C C . MET A 1 120 ? 2.108 -3.115 -20.051 1.00 45.94 120 MET A C 1
ATOM 911 O O . MET A 1 120 ? 1.422 -3.971 -20.618 1.00 45.94 120 MET A O 1
ATOM 915 N N . PRO A 1 121 ? 2.800 -2.176 -20.725 1.00 41.53 121 PRO A N 1
ATOM 916 C CA . PRO A 1 121 ? 2.868 -2.134 -22.190 1.00 41.53 121 PRO A CA 1
ATOM 917 C C . PRO A 1 121 ? 3.478 -3.399 -22.804 1.00 41.53 121 PRO A C 1
ATOM 919 O O . PRO A 1 121 ? 4.302 -4.056 -22.125 1.00 41.53 121 PRO A O 1
#

Organism: NCBI:txid1314780

Foldseek 3Di:
DPPVVVVVVVVVVVVVVPDDFDFDFDQAWKFWADPVRDTDDDIAGAAQHDDPPHPPDDPCRQDDDAVDVVVVDPDHDPPGDPHDPSRPDVDDPDPVHHHDDDDPPIDMDGDTPDDGPGDDD